Protein 3BF2 (pdb70)

Solvent-accessible surface area: 7391 Å² total

Sequence (122 aa):
LTYRSWHIEGGQALQFPLETALYQASGRVDDAAGAQTLRIDSVSQNKETYTVTAVINEYLLILTVEAQVLKRGEPVGKPTVSVRRVLAYADLGKQEEEAALWAERQDAAEQIVRRLTFLKAE

InterPro domains:
  IPR007485 LPS-assembly lipoprotein LptE [MF_01186] (1-158)
  IPR007485 LPS-assembly lipoprotein LptE [PF04390] (40-153)
  IPR007485 LPS-assembly lipoprotein LptE [PTHR38098] (1-159)

Organism: Neisseria meningitidis serogroup C / serotype 2a (strain ATCC 700532 / DSM 15464 / FAM18) (NCBI:txid272831)

Structure (mmCIF, N/CA/C/O backbone):
data_3BF2
#
_entry.id   3BF2
#
_cell.length_a   65.296
_cell.length_b   65.296
_cell.length_c   92.490
_cell.angle_alpha   90.00
_cell.angle_beta   90.00
_cell.angle_gamma   90.00
#
_symmetry.space_group_name_H-M   'P 41 2 2'
#
loop_
_entity.id
_entity.type
_entity.pdbx_description
1 polymer 'Putative lipoprotein'
2 water water
#
loop_
_atom_site.group_PDB
_atom_site.id
_atom_site.type_symbol
_atom_site.label_atom_id
_atom_site.label_alt_id
_atom_site.label_comp_id
_atom_site.label_asym_id
_atom_site.label_entity_id
_atom_site.label_seq_id
_atom_site.pdbx_PDB_ins_code
_atom_site.Cartn_x
_atom_site.Cartn_y
_atom_site.Cartn_z
_atom_site.occupancy
_atom_site.B_iso_or_equiv
_atom_site.auth_seq_id
_atom_site.auth_comp_id
_atom_site.auth_asym_id
_atom_site.auth_atom_id
_atom_site.pdbx_PDB_model_num
ATOM 1 N N . LEU A 1 15 ? 21.898 10.991 52.228 1.00 84.81 30 LEU A N 1
ATOM 2 C CA . LEU A 1 15 ? 21.349 9.623 51.977 1.00 85.50 30 LEU A CA 1
ATOM 3 C C . LEU A 1 15 ? 21.202 8.792 53.268 1.00 85.87 30 LEU A C 1
ATOM 4 O O . LEU A 1 15 ? 22.151 8.670 54.051 1.00 85.79 30 LEU A O 1
ATOM 9 N N . THR A 1 16 ? 20.008 8.223 53.464 1.00 85.79 31 THR A N 1
ATOM 10 C CA . THR A 1 16 ? 19.673 7.412 54.639 1.00 84.98 31 THR A CA 1
ATOM 11 C C . THR A 1 16 ? 19.636 5.935 54.246 1.00 84.82 31 THR A C 1
ATOM 12 O O . THR A 1 16 ? 19.373 5.623 53.082 1.00 85.07 31 THR A O 1
ATOM 16 N N . TYR A 1 17 ? 19.855 5.034 55.216 1.00 83.68 32 TYR A N 1
ATOM 17 C CA . TYR A 1 17 ? 20.003 3.581 54.960 1.00 81.78 32 TYR A CA 1
ATOM 18 C C . TYR A 1 17 ? 21.028 3.581 53.816 1.00 79.22 32 TYR A C 1
ATOM 19 O O . TYR A 1 17 ? 20.705 3.451 52.641 1.00 79.33 32 TYR A O 1
ATOM 28 N N . ARG A 1 18 ? 22.299 3.733 54.188 1.00 75.21 33 ARG A N 1
ATOM 29 C CA . ARG A 1 18 ? 23.386 3.857 53.217 1.00 70.86 33 ARG A CA 1
ATOM 30 C C . ARG A 1 18 ? 24.169 2.659 52.661 1.00 68.10 33 ARG A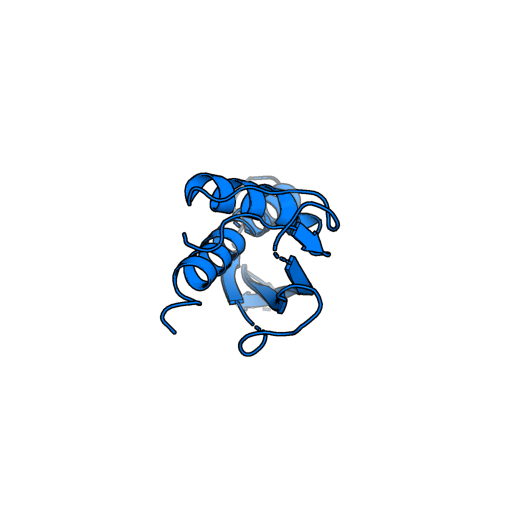 C 1
ATOM 31 O O . ARG A 1 18 ? 25.094 2.890 51.893 1.00 68.27 33 ARG A O 1
ATOM 33 N N . SER A 1 19 ? 23.877 1.407 53.009 1.00 64.59 34 SER A N 1
ATOM 34 C CA . SER A 1 19 ? 24.688 0.330 52.398 1.00 61.88 34 SER A CA 1
ATOM 35 C C . SER A 1 19 ? 23.949 -0.352 51.231 1.00 59.35 34 SER A C 1
ATOM 36 O O . SER A 1 19 ? 22.914 -0.981 51.435 1.00 59.95 34 SER A O 1
ATOM 39 N N . TRP A 1 20 ? 24.506 -0.256 50.019 1.00 55.73 35 TRP A N 1
ATOM 40 C CA . TRP A 1 20 ? 23.877 -0.809 48.811 1.00 51.88 35 TRP A CA 1
ATOM 41 C C . TRP A 1 20 ? 24.602 -1.858 47.963 1.00 50.67 35 TRP A C 1
ATOM 42 O O . TRP A 1 20 ? 25.831 -1.884 47.890 1.00 50.83 35 TRP A O 1
ATOM 53 N N . HIS A 1 21 ? 23.810 -2.711 47.313 1.00 48.92 36 HIS A N 1
ATOM 54 C CA . HIS A 1 21 ? 24.306 -3.725 46.385 1.00 47.92 36 HIS A CA 1
ATOM 55 C C . HIS A 1 21 ? 23.536 -3.503 45.081 1.00 48.35 36 HIS A C 1
ATOM 56 O O . HIS A 1 21 ? 22.315 -3.304 45.099 1.00 48.50 36 HIS A O 1
ATOM 63 N N . ILE A 1 22 ? 24.241 -3.521 43.956 1.00 47.66 37 ILE A N 1
ATOM 64 C CA . ILE A 1 22 ? 23.597 -3.307 42.667 1.00 47.83 37 ILE A CA 1
ATOM 65 C C . ILE A 1 22 ? 23.541 -4.591 41.850 1.00 48.98 37 ILE A C 1
ATOM 66 O O . ILE A 1 22 ? 24.578 -5.167 41.526 1.00 49.99 37 ILE A O 1
ATOM 71 N N . GLU A 1 23 ? 22.336 -5.053 41.541 1.00 49.60 38 GLU A N 1
ATOM 72 C CA . GLU A 1 23 ? 22.174 -6.253 40.733 1.00 51.40 38 GLU A CA 1
ATOM 73 C C . GLU A 1 23 ? 21.847 -5.845 39.297 1.00 50.72 38 GLU A C 1
ATOM 74 O O . GLU A 1 23 ? 20.82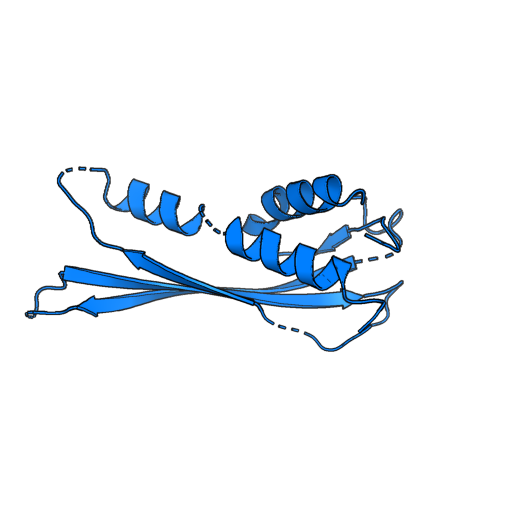3 -5.204 39.041 1.00 50.66 38 GLU A O 1
ATOM 80 N N . GLY A 1 24 ? 22.724 -6.208 38.367 1.00 50.24 39 GLY A N 1
ATOM 81 C CA . GLY A 1 24 ? 22.502 -5.882 36.970 1.00 49.46 39 GLY A CA 1
ATOM 82 C C . GLY A 1 24 ? 23.065 -4.530 36.586 1.00 49.18 39 GLY A C 1
ATOM 83 O O . GLY A 1 24 ? 23.898 -3.970 37.296 1.00 49.67 39 GLY A O 1
ATOM 84 N N . GLY A 1 25 ? 22.602 -4.003 35.459 1.00 48.46 40 GLY A N 1
ATOM 85 C CA . GLY A 1 25 ? 23.058 -2.705 35.004 1.00 47.96 40 GLY A CA 1
ATOM 86 C C . GLY A 1 25 ? 24.561 -2.576 35.026 1.00 48.02 40 GLY A C 1
ATOM 87 O O . GLY A 1 25 ? 25.084 -1.562 35.471 1.00 47.81 40 GLY A O 1
ATOM 88 N N . GLN A 1 26 ? 25.255 -3.599 34.539 1.00 48.72 41 GLN A N 1
ATOM 89 C CA . GLN A 1 26 ? 26.711 -3.596 34.512 1.00 49.78 41 GLN A CA 1
ATOM 90 C C . GLN A 1 26 ? 27.282 -2.276 33.979 1.00 49.46 41 GLN A C 1
ATOM 91 O O . GLN A 1 26 ? 28.168 -1.689 34.596 1.00 50.83 41 GLN A O 1
ATOM 97 N N . ALA A 1 27 ? 26.779 -1.806 32.843 1.00 48.54 42 ALA A N 1
ATOM 98 C CA . ALA A 1 27 ? 27.277 -0.565 32.262 1.00 47.43 42 ALA A CA 1
ATOM 99 C C . ALA A 1 27 ? 27.014 0.650 33.144 1.00 47.55 42 ALA A C 1
ATOM 100 O O . ALA A 1 27 ? 27.706 1.662 33.040 1.00 48.48 42 ALA A O 1
ATOM 102 N N . LEU A 1 28 ? 26.024 0.550 34.021 1.00 47.06 43 LEU A N 1
ATOM 103 C CA . LEU A 1 28 ? 25.674 1.650 34.915 1.00 46.47 43 LEU A CA 1
ATOM 104 C C . LEU A 1 28 ? 26.302 1.512 36.292 1.00 46.28 43 LEU A C 1
ATOM 105 O O . LEU A 1 28 ? 26.254 2.436 37.107 1.00 45.94 43 LEU A O 1
ATOM 110 N N . GLN A 1 29 ? 26.896 0.356 36.546 1.00 46.43 44 GLN A N 1
ATOM 111 C CA . GLN A 1 29 ? 27.497 0.087 37.834 1.00 47.63 44 GLN A CA 1
ATOM 112 C C . GLN A 1 29 ? 28.500 1.131 38.362 1.00 47.73 44 GLN A C 1
ATOM 113 O O . GLN A 1 29 ? 28.356 1.597 39.495 1.00 48.36 44 GLN A O 1
ATOM 119 N N . PHE A 1 30 ? 29.490 1.531 37.566 1.00 48.04 45 PHE A N 1
ATOM 120 C CA . PHE A 1 30 ? 30.471 2.503 38.067 1.00 48.27 45 PHE A CA 1
ATOM 121 C C . PHE A 1 30 ? 29.901 3.902 38.321 1.00 47.28 45 PHE A C 1
ATOM 122 O O . PHE A 1 30 ? 30.123 4.467 39.389 1.00 49.34 45 PHE A O 1
ATOM 130 N N . PRO A 1 31 ? 29.172 4.487 37.354 1.00 45.88 46 PRO A N 1
ATOM 131 C CA . PRO A 1 31 ? 28.631 5.823 37.639 1.00 43.99 46 PRO A CA 1
ATOM 132 C C . PRO A 1 31 ? 27.684 5.827 38.850 1.00 43.70 46 PRO A C 1
ATOM 133 O O . PRO A 1 31 ? 27.640 6.798 39.625 1.00 43.52 46 PRO A O 1
ATOM 137 N N . LEU A 1 32 ? 26.927 4.746 39.016 1.00 43.24 47 LEU A N 1
ATOM 138 C CA . LEU A 1 32 ? 26.021 4.630 40.155 1.00 43.13 47 LEU A CA 1
ATOM 139 C C . LEU A 1 32 ? 26.830 4.595 41.444 1.00 44.09 47 LEU A C 1
ATOM 140 O O . LEU A 1 32 ? 26.546 5.346 42.377 1.00 44.70 47 LEU A O 1
ATOM 145 N N . GLU A 1 33 ? 27.831 3.712 41.496 1.00 44.82 48 GLU A N 1
ATOM 146 C CA . GLU A 1 33 ? 28.687 3.588 42.677 1.00 45.64 48 GLU A CA 1
ATOM 147 C C . GLU A 1 33 ? 29.231 4.959 43.039 1.00 46.53 48 GLU A C 1
ATOM 148 O O . GLU A 1 33 ? 29.159 5.391 44.190 1.00 46.32 48 GLU A O 1
ATOM 154 N N . THR A 1 34 ? 29.769 5.646 42.041 1.00 47.61 49 THR A N 1
ATOM 155 C CA . THR A 1 34 ? 30.316 6.970 42.259 1.00 49.95 49 THR A CA 1
ATOM 156 C C . THR A 1 34 ? 29.302 7.926 42.876 1.00 51.00 49 THR A C 1
ATOM 157 O O . THR A 1 34 ? 29.627 8.664 43.808 1.00 52.81 49 THR A O 1
ATOM 161 N N . ALA A 1 35 ? 28.079 7.922 42.357 1.00 51.51 50 ALA A N 1
ATOM 162 C CA . ALA A 1 35 ? 27.044 8.806 42.879 1.00 51.26 50 ALA A CA 1
ATOM 163 C C . ALA A 1 35 ? 26.680 8.403 44.300 1.00 51.76 50 ALA A C 1
ATOM 164 O O . ALA A 1 35 ? 26.475 9.255 45.164 1.00 51.99 50 ALA A O 1
ATOM 166 N N . LEU A 1 36 ? 26.600 7.100 44.540 1.00 52.01 51 LEU A N 1
ATOM 167 C CA . LEU A 1 36 ? 26.272 6.603 45.867 1.00 53.49 51 LEU A CA 1
ATOM 168 C C . LEU A 1 36 ? 27.295 7.018 46.932 1.00 54.55 51 LEU A C 1
ATOM 169 O O . LEU A 1 36 ? 26.918 7.423 48.034 1.00 55.11 51 LEU A O 1
ATOM 174 N N . TYR A 1 37 ? 28.584 6.918 46.623 1.00 54.91 52 TYR A N 1
ATOM 175 C CA . TYR A 1 37 ? 29.578 7.317 47.609 1.00 55.20 52 TYR A CA 1
ATOM 176 C C . TYR A 1 37 ? 29.530 8.830 47.771 1.00 56.81 52 TYR A C 1
ATOM 177 O O . TYR A 1 37 ? 29.848 9.367 48.832 1.00 57.56 52 TYR A O 1
ATOM 186 N N . GLN A 1 38 ? 29.098 9.513 46.720 1.00 58.86 53 GLN A N 1
ATOM 187 C CA . GLN A 1 38 ? 29.005 10.968 46.746 1.00 60.80 53 GLN A CA 1
ATOM 188 C C . GLN A 1 38 ? 27.847 11.409 47.644 1.00 60.56 53 GLN A C 1
ATOM 189 O O . GLN A 1 38 ? 27.791 12.554 48.082 1.00 60.87 53 GLN A O 1
ATOM 195 N N . ALA A 1 39 ? 26.932 10.480 47.911 1.00 60.45 54 ALA A N 1
ATOM 196 C CA . ALA A 1 39 ? 25.768 10.740 48.749 1.00 60.02 54 ALA A CA 1
ATOM 197 C C . ALA A 1 39 ? 25.967 10.172 50.149 1.00 60.02 54 ALA A C 1
ATOM 198 O O . ALA A 1 39 ? 25.023 10.117 50.940 1.00 60.70 54 ALA A O 1
ATOM 200 N N . SER A 1 40 ? 27.192 9.735 50.438 1.00 59.65 55 SER A N 1
ATOM 201 C CA . SER A 1 40 ? 27.552 9.150 51.735 1.00 58.93 55 SER A CA 1
ATOM 202 C C . SER A 1 40 ? 27.107 7.711 51.973 1.00 58.27 55 SER A C 1
ATOM 203 O O . SER A 1 40 ? 27.050 7.259 53.119 1.00 58.83 55 SER A O 1
ATOM 206 N N . GLY A 1 41 ? 26.796 6.991 50.903 1.00 57.13 56 GLY A N 1
ATOM 207 C CA . GLY A 1 41 ? 26.393 5.606 51.051 1.00 55.24 56 GLY A CA 1
ATOM 208 C C . GLY A 1 41 ? 27.594 4.745 50.705 1.00 55.32 56 GLY A C 1
ATOM 209 O O . GLY A 1 41 ? 28.664 5.261 50.388 1.00 55.57 56 GLY A O 1
ATOM 210 N N . ARG A 1 42 ? 27.443 3.433 50.765 1.00 55.30 57 ARG A N 1
ATOM 211 C CA . ARG A 1 42 ? 28.558 2.569 50.425 1.00 56.58 57 ARG A CA 1
ATOM 212 C C . ARG A 1 42 ? 28.042 1.389 49.607 1.00 56.91 57 ARG A C 1
ATOM 213 O O . ARG A 1 42 ? 26.870 1.039 49.693 1.00 55.90 57 ARG A O 1
ATOM 221 N N . VAL A 1 43 ? 28.910 0.791 48.800 1.00 58.17 58 VAL A N 1
ATOM 222 C CA . VAL A 1 43 ? 28.519 -0.358 48.000 1.00 59.56 58 VAL A CA 1
ATOM 223 C C . VAL A 1 43 ? 29.165 -1.612 48.576 1.00 61.31 58 VAL A C 1
ATOM 224 O O . VAL A 1 43 ? 30.330 -1.599 48.981 1.00 61.53 58 VAL A O 1
ATOM 228 N N . ASP A 1 44 ? 28.399 -2.697 48.621 1.00 63.30 59 ASP A N 1
ATOM 229 C CA . ASP A 1 44 ? 28.900 -3.946 49.179 1.00 65.15 59 ASP A CA 1
ATOM 230 C C . ASP A 1 44 ? 28.340 -5.155 48.439 1.00 65.52 59 ASP A C 1
ATOM 231 O O . ASP A 1 44 ? 27.572 -5.012 47.486 1.00 65.76 59 ASP A O 1
ATOM 236 N N . ASP A 1 45 ? 28.736 -6.344 48.885 1.00 65.96 60 ASP A N 1
ATOM 237 C CA . ASP A 1 45 ? 28.267 -7.587 48.288 1.00 66.36 60 ASP A CA 1
ATOM 238 C C . ASP A 1 45 ? 26.801 -7.717 48.670 1.00 66.69 60 ASP A C 1
ATOM 239 O O . ASP A 1 45 ? 26.313 -6.981 49.530 1.00 66.20 60 ASP A O 1
ATOM 241 N N . ALA A 1 46 ? 26.096 -8.650 48.041 1.00 67.69 61 ALA A N 1
ATOM 242 C CA . ALA A 1 46 ? 24.685 -8.839 48.347 1.00 69.65 61 ALA A CA 1
ATOM 243 C C . ALA A 1 46 ? 24.546 -9.128 49.838 1.00 70.65 61 ALA A C 1
ATOM 244 O O . ALA A 1 46 ? 23.710 -8.534 50.535 1.00 70.98 61 ALA A O 1
ATOM 246 N N . ALA A 1 47 ? 25.387 -10.043 50.313 1.00 71.60 62 ALA A N 1
ATOM 247 C CA . ALA A 1 47 ? 25.402 -10.472 51.707 1.00 71.20 62 ALA A CA 1
ATOM 248 C C . ALA A 1 47 ? 25.586 -9.335 52.715 1.00 70.91 62 ALA A C 1
ATOM 249 O O . ALA A 1 47 ? 24.735 -9.133 53.585 1.00 71.35 62 ALA A O 1
ATOM 251 N N . GLY A 1 48 ? 26.681 -8.590 52.601 1.00 70.32 63 GLY A N 1
ATOM 252 C CA . GLY A 1 48 ? 26.910 -7.495 53.528 1.00 69.82 63 GLY A CA 1
ATOM 253 C C . GLY A 1 48 ? 26.302 -6.157 53.148 1.00 70.11 63 GLY A C 1
ATOM 254 O O . GLY A 1 48 ? 26.965 -5.128 53.305 1.00 71.16 63 GLY A O 1
ATOM 255 N N . ALA A 1 49 ? 25.062 -6.145 52.656 1.00 69.11 64 ALA A N 1
ATOM 256 C CA . ALA A 1 49 ? 24.414 -4.878 52.291 1.00 67.66 64 ALA A CA 1
ATOM 257 C C . ALA A 1 49 ? 22.933 -4.856 52.654 1.00 67.27 64 ALA A C 1
ATOM 258 O O . ALA A 1 49 ? 22.185 -5.787 52.351 1.00 66.84 64 ALA A O 1
ATOM 260 N N . GLN A 1 50 ? 22.518 -3.768 53.291 1.00 66.58 65 GLN A N 1
ATOM 261 C CA . GLN A 1 50 ? 21.137 -3.596 53.719 1.00 66.22 65 GLN A CA 1
ATOM 262 C C . GLN A 1 50 ? 20.181 -3.501 52.530 1.00 65.81 65 GLN A C 1
ATOM 263 O O . GLN A 1 50 ? 19.167 -4.206 52.471 1.00 66.43 65 GLN A O 1
ATOM 273 N N . THR A 1 52 ? 19.334 -3.208 48.158 1.00 55.71 67 THR A N 1
ATOM 274 C CA . THR A 1 52 ? 19.658 -3.745 46.850 1.00 52.63 67 THR A CA 1
ATOM 275 C C . THR A 1 52 ? 18.902 -2.955 45.789 1.00 50.75 67 THR A C 1
ATOM 276 O O . THR A 1 52 ? 17.704 -2.704 45.911 1.00 50.02 67 THR A O 1
ATOM 280 N N . LEU A 1 53 ? 19.630 -2.532 44.766 1.00 47.63 68 LEU A N 1
ATOM 281 C CA . LEU A 1 53 ? 19.052 -1.790 43.665 1.00 44.91 68 LEU A CA 1
ATOM 282 C C . LEU A 1 53 ? 19.144 -2.749 42.497 1.00 43.80 68 LEU A C 1
ATOM 283 O O . LEU A 1 53 ? 20.235 -3.036 42.013 1.00 43.91 68 LEU A O 1
ATOM 288 N N . ARG A 1 54 ? 18.001 -3.261 42.060 1.00 42.99 69 ARG A N 1
ATOM 289 C CA . ARG A 1 54 ? 17.981 -4.217 40.961 1.00 42.44 69 ARG A CA 1
ATOM 290 C C . ARG A 1 54 ? 17.589 -3.579 39.632 1.00 41.93 69 ARG A C 1
ATOM 291 O O . ARG A 1 54 ? 16.456 -3.108 39.462 1.00 41.54 69 ARG A O 1
ATOM 299 N N . ILE A 1 55 ? 18.536 -3.553 38.701 1.00 40.63 70 ILE A N 1
ATOM 300 C CA . ILE A 1 55 ? 18.296 -3.006 37.376 1.00 40.05 70 ILE A CA 1
ATOM 301 C C . ILE A 1 55 ? 17.542 -4.088 36.591 1.00 40.33 70 ILE A C 1
ATOM 302 O O . ILE A 1 55 ? 18.094 -5.144 36.295 1.00 40.18 70 ILE A O 1
ATOM 307 N N . ASP A 1 56 ? 16.284 -3.828 36.263 1.00 40.85 71 ASP A N 1
ATOM 308 C CA . ASP A 1 56 ? 15.498 -4.801 35.533 1.00 42.68 71 ASP A CA 1
ATOM 309 C C . ASP A 1 56 ? 15.588 -4.635 34.034 1.00 42.61 71 ASP A C 1
ATOM 310 O O . ASP A 1 56 ? 15.406 -5.596 33.288 1.00 43.79 71 ASP A O 1
ATOM 315 N N . SER A 1 57 ? 15.870 -3.422 33.589 1.00 41.42 72 SER A N 1
ATOM 316 C CA . SER A 1 57 ? 15.960 -3.179 32.166 1.00 41.34 72 SER A CA 1
ATOM 317 C C . SER A 1 57 ? 16.761 -1.945 31.807 1.00 39.61 72 SER A C 1
ATOM 318 O O . SER A 1 57 ? 16.686 -0.921 32.488 1.00 39.48 72 SER A O 1
ATOM 321 N N . VAL A 1 58 ? 17.527 -2.050 30.730 1.00 37.82 73 VAL A N 1
ATOM 322 C CA . VAL A 1 58 ? 18.311 -0.923 30.244 1.00 37.37 73 VAL A CA 1
ATOM 323 C C . VAL A 1 58 ? 18.062 -0.886 28.753 1.00 36.54 73 VAL A C 1
ATOM 324 O O . VAL A 1 58 ? 18.224 -1.880 28.061 1.00 37.06 73 VAL A O 1
ATOM 328 N N . SER A 1 59 ? 17.630 0.260 28.263 1.00 36.75 74 SER A N 1
ATOM 329 C CA . SER A 1 59 ? 17.321 0.396 26.856 1.00 37.28 74 SER A CA 1
ATOM 330 C C . SER A 1 59 ? 18.034 1.575 26.213 1.00 36.77 74 SER A C 1
ATOM 331 O O . SER A 1 59 ? 18.042 2.675 26.766 1.00 36.46 74 SER A O 1
ATOM 334 N N . GLN A 1 60 ? 18.634 1.321 25.049 1.00 37.18 75 GLN A N 1
ATOM 335 C CA . GLN A 1 60 ? 19.328 2.348 24.271 1.00 38.92 75 GLN A CA 1
ATOM 336 C C . GLN A 1 60 ? 18.714 2.364 22.884 1.00 39.54 75 GLN A C 1
ATOM 337 O O . GLN A 1 60 ? 18.935 1.456 22.080 1.00 40.37 75 GLN A O 1
ATOM 343 N N . ASN A 1 61 ? 17.929 3.400 22.610 1.00 40.73 76 ASN A N 1
ATOM 344 C CA . ASN A 1 61 ? 17.261 3.526 21.329 1.00 42.04 76 ASN A CA 1
ATOM 345 C C . ASN A 1 61 ? 17.792 4.726 20.536 1.00 42.29 76 ASN A C 1
ATOM 346 O O . ASN A 1 61 ? 17.850 5.850 21.040 1.00 41.66 76 ASN A O 1
ATOM 351 N N . LYS A 1 62 ? 18.212 4.470 19.301 1.00 42.97 77 LYS A N 1
ATOM 352 C CA . LYS A 1 62 ? 18.732 5.518 18.424 1.00 44.24 77 LYS A CA 1
ATOM 353 C C . LYS A 1 62 ? 17.712 5.674 17.301 1.00 45.48 77 LYS A C 1
ATOM 354 O O . LYS A 1 62 ? 17.463 4.740 16.533 1.00 45.81 77 LYS A O 1
ATOM 360 N N . GLU A 1 63 ? 17.122 6.859 17.217 1.00 48.52 78 GLU A N 1
ATOM 361 C CA . GLU A 1 63 ? 16.093 7.134 16.235 1.00 51.89 78 GLU A CA 1
ATOM 362 C C . GLU A 1 63 ? 16.482 8.253 15.294 1.00 54.08 78 GLU A C 1
ATOM 363 O O . GLU A 1 63 ? 17.187 9.188 15.671 1.00 53.12 78 GLU A O 1
ATOM 369 N N . THR A 1 64 ? 16.016 8.150 14.058 1.00 58.30 79 THR A N 1
ATOM 370 C CA . THR A 1 64 ? 16.279 9.179 13.070 1.00 62.98 79 THR A CA 1
ATOM 371 C C . THR A 1 64 ? 15.409 10.358 13.463 1.00 65.22 79 THR A C 1
ATOM 372 O O . THR A 1 64 ? 14.210 10.214 13.717 1.00 65.72 79 THR A O 1
ATOM 376 N N . TYR A 1 65 ? 16.025 11.529 13.539 1.00 68.92 80 TYR A N 1
ATOM 377 C CA . TYR A 1 65 ? 15.317 12.739 13.953 1.00 73.01 80 TYR A CA 1
ATOM 378 C C . TYR A 1 65 ? 15.067 13.686 12.788 1.00 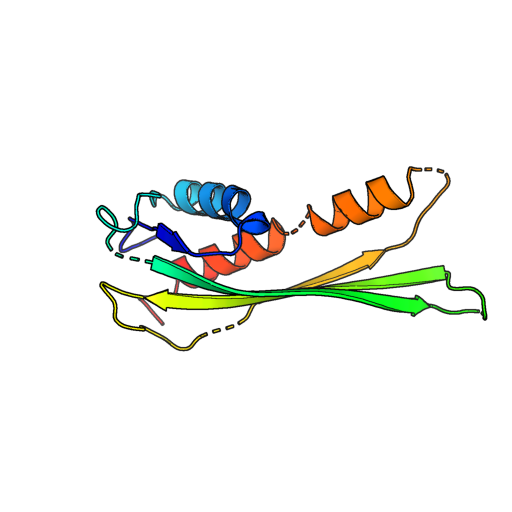75.47 80 TYR A C 1
ATOM 379 O O . TYR A 1 65 ? 13.986 13.682 12.212 1.00 76.04 80 TYR A O 1
ATOM 388 N N . THR A 1 66 ? 16.059 14.501 12.450 1.00 78.89 81 THR A N 1
ATOM 389 C CA . THR A 1 66 ? 15.933 15.424 11.325 1.00 81.85 81 THR A CA 1
ATOM 390 C C . THR A 1 66 ? 16.275 14.607 10.084 1.00 83.49 81 THR A C 1
ATOM 391 O O . THR A 1 66 ? 17.356 14.011 9.999 1.00 83.41 81 THR A O 1
ATOM 395 N N . VAL A 1 67 ? 15.363 14.559 9.123 1.00 85.63 82 VAL A N 1
ATOM 396 C CA . VAL A 1 67 ? 15.642 13.806 7.911 1.00 87.80 82 VAL A CA 1
ATOM 397 C C . VAL A 1 67 ? 16.262 14.736 6.881 1.00 88.68 82 VAL A C 1
ATOM 398 O O . VAL A 1 67 ? 17.466 14.681 6.626 1.00 89.32 82 VAL A O 1
ATOM 402 N N . THR A 1 68 ? 15.427 15.601 6.309 1.00 89.30 83 THR A N 1
ATOM 403 C CA . THR A 1 68 ? 15.857 16.567 5.304 1.00 89.87 83 THR A CA 1
ATOM 404 C C . THR A 1 68 ? 16.001 15.927 3.932 1.00 90.15 83 THR A C 1
ATOM 405 O O . THR A 1 68 ? 15.271 16.269 2.999 1.00 90.26 83 THR A O 1
ATOM 407 N N . ALA A 1 71 ? 15.726 11.666 2.654 1.00 83.06 86 ALA A N 1
ATOM 408 C CA . ALA A 1 71 ? 16.491 10.433 2.473 1.00 82.86 86 ALA A CA 1
ATOM 409 C C . ALA A 1 71 ? 17.943 10.608 2.918 1.00 82.88 86 ALA A C 1
ATOM 410 O O . ALA A 1 71 ? 18.821 9.835 2.523 1.00 82.92 86 ALA A O 1
ATOM 412 N N . VAL A 1 72 ? 18.191 11.621 3.742 1.00 82.26 87 VAL A N 1
ATOM 413 C CA . VAL A 1 72 ? 19.537 11.898 4.229 1.00 81.41 87 VAL A CA 1
ATOM 414 C C . VAL A 1 72 ? 19.490 12.417 5.662 1.00 80.44 87 VAL A C 1
ATOM 415 O O . VAL A 1 72 ? 19.423 13.628 5.886 1.00 80.75 87 VAL A O 1
ATOM 417 N N . ILE A 1 73 ? 19.528 11.497 6.622 1.00 78.43 88 ILE A N 1
ATOM 418 C CA . ILE A 1 73 ? 19.482 11.848 8.036 1.00 76.48 88 ILE A CA 1
ATOM 419 C C . ILE A 1 73 ? 20.565 12.852 8.422 1.00 75.47 88 ILE A C 1
ATOM 420 O O . ILE A 1 73 ? 21.742 12.698 8.076 1.00 75.72 88 ILE A O 1
ATOM 422 N N . ASN A 1 74 ? 20.155 13.893 9.131 1.00 73.48 89 ASN A N 1
ATOM 423 C CA . ASN A 1 74 ? 21.081 14.915 9.579 1.00 71.45 89 ASN A CA 1
ATOM 424 C C . ASN A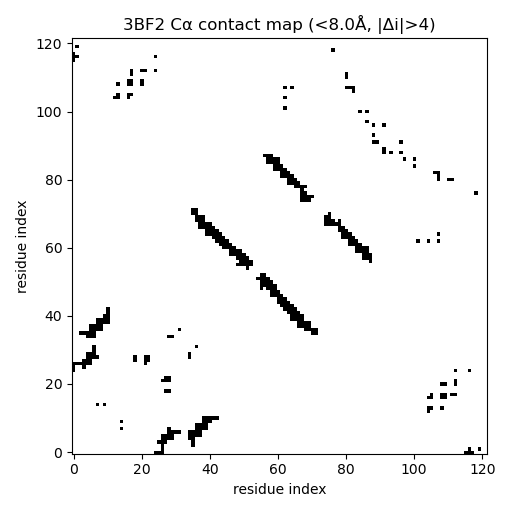 1 74 ? 21.305 14.737 11.082 1.00 69.80 89 ASN A C 1
ATOM 425 O O . ASN A 1 74 ? 22.433 14.851 11.571 1.00 69.36 89 ASN A O 1
ATOM 427 N N . GLU A 1 75 ? 20.229 14.431 11.810 1.00 67.03 90 GLU A N 1
ATOM 428 C CA . GLU A 1 75 ? 20.317 14.228 13.254 1.00 64.44 90 GLU A CA 1
ATOM 429 C C . GLU A 1 75 ? 19.546 13.021 13.792 1.00 61.32 90 GLU A C 1
ATOM 430 O O . GLU A 1 75 ? 18.529 12.594 13.235 1.00 60.56 90 GLU A O 1
ATOM 436 N N . TYR A 1 76 ? 20.038 12.504 14.911 1.00 57.93 91 TYR A N 1
ATOM 437 C CA . TYR A 1 76 ? 19.434 11.359 15.576 1.00 55.01 91 TYR A CA 1
ATOM 438 C C . TYR A 1 76 ? 19.010 11.714 16.997 1.00 52.01 91 TYR A C 1
ATOM 439 O O . TYR A 1 76 ? 19.622 12.558 17.661 1.00 51.16 91 TYR A O 1
ATOM 448 N N . LEU A 1 77 ? 17.950 11.066 17.456 1.00 48.88 92 LEU A N 1
ATOM 449 C CA . LEU A 1 77 ? 17.504 11.261 18.820 1.00 46.86 92 LEU A CA 1
ATOM 450 C C . LEU A 1 77 ? 17.923 9.998 19.565 1.00 44.31 92 LEU A C 1
ATOM 451 O O . LEU A 1 77 ? 17.633 8.893 19.112 1.00 43.80 92 LEU A O 1
ATOM 456 N N . LEU A 1 78 ? 18.629 10.161 20.680 1.00 41.26 93 LEU A N 1
ATOM 457 C CA . LEU A 1 78 ? 19.069 9.020 21.476 1.00 38.44 93 LEU A CA 1
ATOM 458 C C . LEU A 1 78 ? 18.290 9.003 22.798 1.00 38.50 93 LEU A C 1
ATOM 459 O O . LEU A 1 78 ? 18.173 10.035 23.472 1.00 38.60 93 LEU A O 1
ATOM 464 N N . ILE A 1 79 ? 17.743 7.842 23.159 1.00 38.06 94 ILE A N 1
ATOM 465 C CA . ILE A 1 79 ? 17.002 7.701 24.408 1.00 36.93 94 ILE A CA 1
ATOM 466 C C . ILE A 1 79 ? 17.529 6.544 25.262 1.00 36.24 94 ILE A C 1
ATOM 467 O O . ILE A 1 79 ? 17.562 5.384 24.832 1.00 36.20 94 ILE A O 1
ATOM 472 N N . LEU A 1 80 ? 17.951 6.862 26.480 1.00 36.00 95 LEU A N 1
ATOM 473 C CA . LEU A 1 80 ? 18.455 5.848 27.405 1.00 35.39 95 LEU A CA 1
ATOM 474 C C . LEU A 1 80 ? 17.359 5.662 28.455 1.00 36.90 95 LEU A C 1
ATOM 475 O O . LEU A 1 80 ? 16.916 6.620 29.099 1.00 36.77 95 LEU A O 1
ATOM 480 N N . THR A 1 81 ? 16.890 4.431 28.597 1.00 37.27 96 THR A N 1
ATOM 481 C CA . THR A 1 81 ? 15.852 4.148 29.566 1.00 38.29 96 THR A CA 1
ATOM 482 C C . THR A 1 81 ? 16.323 3.073 30.524 1.00 38.42 96 THR A C 1
ATOM 483 O O . THR A 1 81 ? 16.842 2.031 30.109 1.00 38.12 96 THR A O 1
ATOM 487 N N . VAL A 1 82 ? 16.140 3.339 31.811 1.00 37.92 97 VAL A N 1
ATOM 488 C CA . VAL A 1 82 ? 16.532 2.401 32.849 1.00 38.63 97 VAL A CA 1
ATOM 489 C C . VAL A 1 82 ? 15.370 2.169 33.806 1.00 38.94 97 VAL A C 1
ATOM 490 O O . VAL A 1 82 ? 14.678 3.107 34.200 1.00 38.72 97 VAL A O 1
ATOM 494 N N . GLU A 1 83 ? 15.155 0.907 34.154 1.00 39.96 98 GLU A N 1
ATOM 495 C CA . GLU A 1 83 ? 14.096 0.526 35.077 1.00 42.97 98 GLU A CA 1
ATOM 496 C C . GLU A 1 83 ? 14.754 -0.226 36.218 1.00 43.07 98 GLU A C 1
ATOM 497 O O . GLU A 1 83 ? 15.528 -1.160 36.003 1.00 43.28 98 GLU A O 1
ATOM 503 N N . ALA A 1 84 ? 14.462 0.189 37.440 1.00 43.10 99 ALA A N 1
ATOM 504 C CA . ALA A 1 84 ? 15.056 -0.461 38.586 1.00 43.36 99 ALA A CA 1
ATOM 505 C C . ALA A 1 84 ? 14.063 -0.596 39.735 1.00 44.43 99 ALA A C 1
ATOM 506 O O . ALA A 1 84 ? 13.086 0.148 39.840 1.00 44.36 99 ALA A O 1
ATOM 508 N N . GLN A 1 85 ? 14.332 -1.563 40.595 1.00 45.40 100 GLN A N 1
ATOM 509 C CA . GLN A 1 85 ? 13.494 -1.822 41.746 1.00 45.29 100 GLN A CA 1
ATOM 510 C C . GLN A 1 85 ? 14.391 -1.796 42.981 1.00 45.39 100 GLN A C 1
ATOM 511 O O . GLN A 1 85 ? 15.494 -2.347 42.976 1.00 44.65 1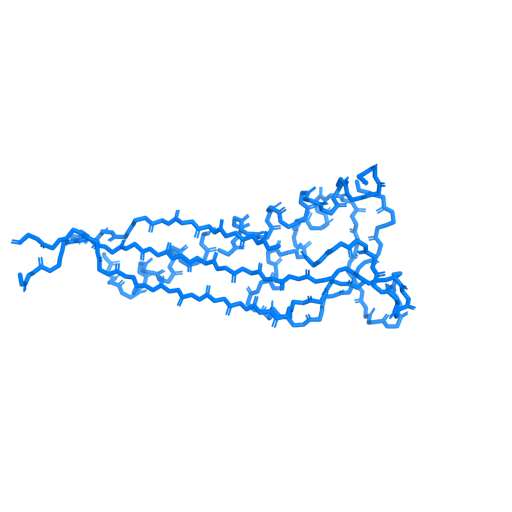00 GLN A O 1
ATOM 517 N N . VAL A 1 86 ? 13.935 -1.123 44.026 1.00 46.13 101 VAL A N 1
ATOM 518 C CA . VAL A 1 86 ? 14.689 -1.076 45.264 1.00 47.45 101 VAL A CA 1
ATOM 519 C C . VAL A 1 86 ? 14.135 -2.211 46.122 1.00 49.59 101 VAL A C 1
ATOM 520 O O . VAL A 1 86 ? 12.923 -2.455 46.146 1.00 49.83 101 VAL A O 1
ATOM 524 N N . LEU A 1 87 ? 15.026 -2.917 46.804 1.00 51.86 102 LEU A N 1
ATOM 525 C CA . LEU A 1 87 ? 14.635 -4.042 47.647 1.00 54.51 102 LEU A CA 1
ATOM 526 C C . LEU A 1 87 ? 15.294 -3.949 49.012 1.00 56.51 102 LEU A C 1
ATOM 527 O O . LEU A 1 87 ? 16.456 -3.564 49.117 1.00 56.68 102 LEU A O 1
ATOM 532 N N . LYS A 1 88 ? 14.546 -4.286 50.059 1.00 59.55 103 LYS A N 1
ATOM 533 C CA . LYS A 1 88 ? 15.109 -4.279 51.401 1.00 61.95 103 LYS A CA 1
ATOM 534 C C . LYS A 1 88 ? 15.058 -5.700 51.947 1.00 63.33 103 LYS A C 1
ATOM 535 O O . LYS A 1 88 ? 13.983 -6.226 52.247 1.00 63.12 103 LYS A O 1
ATOM 541 N N . ARG A 1 89 ? 16.227 -6.321 52.051 1.00 64.92 104 ARG A N 1
ATOM 542 C CA . ARG A 1 89 ? 16.321 -7.679 52.563 1.00 67.09 104 ARG A CA 1
ATOM 543 C C . ARG A 1 89 ? 15.328 -8.590 51.847 1.00 68.05 104 ARG A C 1
ATOM 544 O O . ARG A 1 89 ? 14.474 -9.211 52.488 1.00 68.65 104 ARG A O 1
ATOM 546 N N . GLY A 1 90 ? 15.442 -8.662 50.522 1.00 69.24 105 GLY A N 1
ATOM 547 C CA . GLY A 1 90 ? 14.561 -9.505 49.735 1.00 70.17 105 GLY A CA 1
ATOM 548 C C . GLY A 1 90 ? 13.184 -8.953 49.396 1.00 71.45 105 GLY A C 1
ATOM 549 O O . GLY A 1 90 ? 12.539 -9.446 48.465 1.00 72.74 105 GLY A O 1
ATOM 550 N N . GLU A 1 91 ? 12.715 -7.941 50.122 1.00 71.23 106 GLU A N 1
ATOM 551 C CA . GLU A 1 91 ? 11.384 -7.391 49.852 1.00 71.50 106 GLU A CA 1
ATOM 552 C C . GLU A 1 91 ? 11.338 -6.051 49.095 1.00 70.59 106 GLU A C 1
ATOM 553 O O . GLU A 1 91 ? 12.047 -5.095 49.434 1.00 69.94 106 GLU A O 1
ATOM 559 N N . PRO A 1 92 ? 10.477 -5.967 48.064 1.00 69.73 107 PRO A N 1
ATOM 560 C CA . PRO A 1 92 ? 10.313 -4.763 47.248 1.00 69.16 107 PRO A CA 1
ATOM 561 C C . PRO A 1 92 ? 9.781 -3.612 48.088 1.00 68.63 107 PRO A C 1
ATOM 562 O O . PRO A 1 92 ? 8.885 -3.797 48.899 1.00 69.60 107 PRO A O 1
ATOM 566 N N . VAL A 1 93 ? 10.343 -2.425 47.916 1.00 67.95 108 VAL A N 1
ATOM 567 C CA . VAL A 1 93 ? 9.861 -1.263 48.651 1.00 68.38 108 VAL A CA 1
ATOM 568 C C . VAL A 1 93 ? 9.686 -0.170 47.610 1.00 69.14 108 VAL A C 1
ATOM 569 O O . VAL A 1 93 ? 10.589 0.084 46.809 1.00 69.86 108 VAL A O 1
ATOM 573 N N . GLY A 1 94 ? 8.525 0.475 47.608 1.00 69.48 109 GLY A N 1
ATOM 574 C CA . GLY A 1 94 ? 8.281 1.508 46.622 1.00 69.58 109 GLY A CA 1
ATOM 575 C C . GLY A 1 94 ? 7.924 0.851 45.298 1.00 70.04 109 GLY A C 1
ATOM 576 O O . GLY A 1 94 ? 8.020 -0.366 45.143 1.00 69.11 109 GLY A O 1
ATOM 577 N N . LYS A 1 95 ? 7.496 1.669 44.341 1.00 70.30 110 LYS A N 1
ATOM 578 C CA . LYS A 1 95 ? 7.124 1.183 43.020 1.00 70.59 110 LYS A CA 1
ATOM 579 C C . LYS A 1 95 ? 8.413 1.030 42.219 1.00 69.87 110 LYS A C 1
ATOM 580 O O . LYS A 1 95 ? 9.481 1.507 42.622 1.00 69.09 110 LYS A O 1
ATOM 586 N N . PRO A 1 96 ? 8.334 0.373 41.053 1.00 69.68 111 PRO A N 1
ATOM 587 C CA . PRO A 1 96 ? 9.552 0.216 40.251 1.00 69.18 111 PRO A CA 1
ATOM 588 C C . PRO A 1 96 ? 9.788 1.602 39.646 1.00 69.09 111 PRO A C 1
ATOM 589 O O . PRO A 1 96 ? 8.848 2.251 39.184 1.00 69.07 111 PRO A O 1
ATOM 601 N N . THR A 1 98 ? 11.459 4.304 36.865 1.00 60.89 113 THR A N 1
ATOM 602 C CA . THR A 1 98 ? 11.971 4.398 35.508 1.00 56.40 113 THR A CA 1
ATOM 603 C C . THR A 1 98 ? 12.645 5.752 35.395 1.00 53.06 113 THR A C 1
ATOM 604 O O . THR A 1 98 ? 12.230 6.723 36.015 1.00 52.28 113 THR A O 1
ATOM 608 N N . VAL A 1 99 ? 13.707 5.804 34.615 1.00 50.17 114 VAL A N 1
ATOM 609 C CA . VAL A 1 99 ? 14.443 7.031 34.414 1.00 48.01 114 VAL A CA 1
ATOM 610 C C . VAL A 1 99 ? 14.855 7.034 32.963 1.00 46.62 114 VAL A C 1
ATOM 611 O O . VAL A 1 99 ? 15.226 5.999 32.422 1.00 47.55 114 VAL A O 1
ATOM 615 N N . SER A 1 100 ? 14.762 8.178 32.308 1.00 44.83 115 SER A N 1
ATOM 616 C CA . SER A 1 100 ? 15.174 8.222 30.917 1.00 44.46 115 SER A CA 1
ATOM 617 C C . SER A 1 100 ? 15.888 9.523 30.615 1.00 42.58 115 SER A C 1
ATOM 618 O O . SER A 1 100 ? 15.526 10.569 31.127 1.00 42.62 115 SER A O 1
ATOM 621 N N . VAL A 1 101 ? 16.926 9.428 29.792 1.00 42.17 116 VAL A N 1
ATOM 622 C CA . VAL A 1 101 ? 17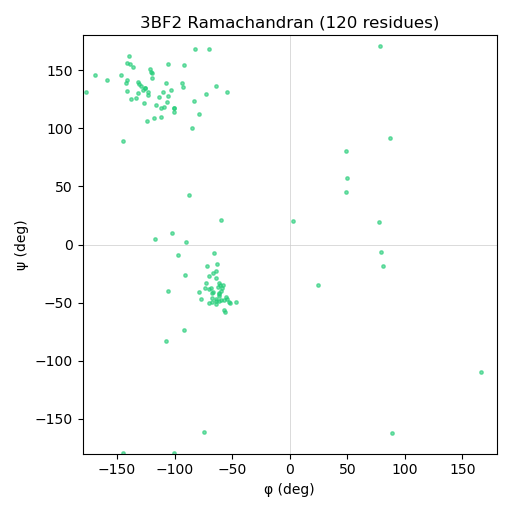.735 10.571 29.390 1.00 40.15 116 VAL A CA 1
ATOM 623 C C . VAL A 1 101 ? 17.632 10.669 27.881 1.00 39.47 116 VAL A C 1
ATOM 624 O O . VAL A 1 101 ? 17.594 9.643 27.200 1.00 39.08 116 VAL A O 1
ATOM 628 N N . ARG A 1 102 ? 17.590 11.894 27.360 1.00 39.49 117 ARG A N 1
ATOM 629 C CA . ARG A 1 102 ? 17.479 12.111 25.917 1.00 40.47 117 ARG A CA 1
ATOM 630 C C . ARG A 1 102 ? 18.498 13.116 25.396 1.00 41.21 117 ARG A C 1
ATOM 631 O O . ARG A 1 102 ? 18.740 14.149 26.020 1.00 43.00 117 ARG A O 1
ATOM 639 N N . ARG A 1 103 ? 19.085 12.811 24.244 1.00 41.26 118 ARG A N 1
ATOM 640 C CA . ARG A 1 103 ? 20.083 13.680 23.641 1.00 42.43 118 ARG A CA 1
ATOM 641 C C . ARG A 1 103 ? 20.012 13.633 22.121 1.00 43.90 118 ARG A C 1
ATOM 642 O O . ARG A 1 103 ? 19.685 12.600 21.536 1.00 43.96 118 ARG A O 1
ATOM 650 N N . VAL A 1 104 ? 20.302 14.768 21.494 1.00 45.31 119 VAL A N 1
ATOM 651 C CA . VAL A 1 104 ? 20.328 14.870 20.048 1.00 46.54 119 VAL A CA 1
ATOM 652 C C . VAL A 1 104 ? 21.783 14.609 19.656 1.00 48.32 119 VAL A C 1
ATOM 653 O O . VAL A 1 104 ? 22.703 15.115 20.293 1.00 48.85 119 VAL A O 1
ATOM 657 N N . LEU A 1 105 ? 21.986 13.796 18.631 1.00 50.86 120 LEU A N 1
ATOM 658 C CA . LEU A 1 105 ? 23.323 13.469 18.173 1.00 54.33 120 LEU A CA 1
ATOM 659 C C . LEU A 1 105 ? 23.527 13.976 16.761 1.00 57.88 120 LEU A C 1
ATOM 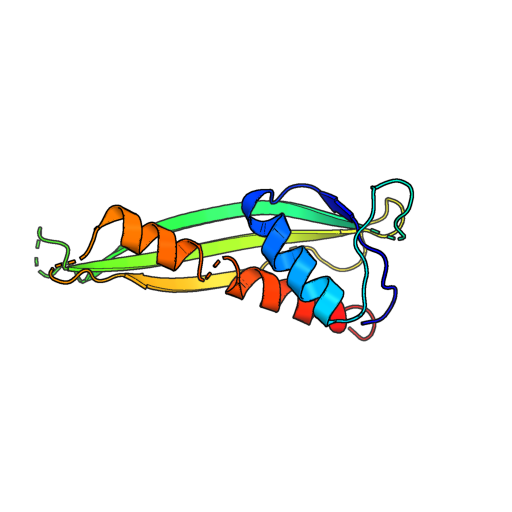660 O O . LEU A 1 105 ? 22.810 13.585 15.833 1.00 57.27 120 LEU A O 1
ATOM 665 N N . ALA A 1 106 ? 24.517 14.851 16.619 1.00 62.52 121 ALA A N 1
ATOM 666 C CA . ALA A 1 106 ? 24.871 15.456 15.343 1.00 66.71 121 ALA A CA 1
ATOM 667 C C . ALA A 1 106 ? 26.403 15.466 15.262 1.00 70.06 121 ALA A C 1
ATOM 668 O O . ALA A 1 106 ? 27.066 15.973 16.172 1.00 70.23 121 ALA A O 1
ATOM 670 N N . TYR A 1 107 ? 26.945 14.886 14.185 1.00 74.00 122 TYR A N 1
ATOM 671 C CA . TYR A 1 107 ? 28.394 14.792 13.955 1.00 77.84 122 TYR A CA 1
ATOM 672 C C . TYR A 1 107 ? 28.928 15.967 13.138 1.00 80.80 122 TYR A C 1
ATOM 673 O O . TYR A 1 107 ? 28.209 16.559 12.336 1.00 81.70 122 TYR A O 1
ATOM 682 N N . ALA A 1 108 ? 30.213 16.253 13.318 1.00 84.00 123 ALA A N 1
ATOM 683 C CA . ALA A 1 108 ? 30.900 17.333 12.622 1.00 86.72 123 ALA A CA 1
ATOM 684 C C . ALA A 1 108 ? 32.269 16.765 12.254 1.00 88.45 123 ALA A C 1
ATOM 685 O O . ALA A 1 108 ? 32.680 15.756 12.830 1.00 88.60 123 ALA A O 1
ATOM 687 N N . ASP A 1 109 ? 32.973 17.385 11.307 1.00 89.97 124 ASP A N 1
ATOM 688 C CA . ASP A 1 109 ? 34.288 16.884 10.908 1.00 91.03 124 ASP A CA 1
ATOM 689 C C . ASP A 1 109 ? 35.447 17.371 11.766 1.00 91.17 124 ASP A C 1
ATOM 690 O O . ASP A 1 109 ? 36.382 16.613 12.049 1.00 91.00 124 ASP A O 1
ATOM 695 N N . LEU A 1 113 ? 36.686 13.935 14.973 1.00 90.04 128 LEU A N 1
ATOM 696 C CA . LEU A 1 113 ? 35.345 13.407 14.868 1.00 89.49 128 LEU A CA 1
ATOM 697 C C . LEU A 1 113 ? 35.268 12.022 15.492 1.00 89.06 128 LEU A C 1
ATOM 698 O O . LEU A 1 113 ? 35.369 11.868 16.716 1.00 89.26 128 LEU A O 1
ATOM 700 N N . GLY A 1 114 ? 35.114 11.007 14.641 1.00 88.05 129 GLY A N 1
ATOM 701 C CA . GLY A 1 114 ? 34.973 9.642 15.123 1.00 86.45 129 GLY A CA 1
ATOM 702 C C . GLY A 1 114 ? 33.481 9.540 15.349 1.00 85.65 129 GLY A C 1
ATOM 703 O O . GLY A 1 114 ? 32.966 9.878 16.414 1.00 86.12 129 GLY A O 1
ATOM 704 N N . LYS A 1 115 ? 32.777 9.091 14.322 1.00 84.50 130 LYS A N 1
ATOM 705 C CA . LYS A 1 115 ? 31.333 8.983 14.391 1.00 83.08 130 LYS A CA 1
ATOM 706 C C . LYS A 1 115 ? 30.870 8.022 15.479 1.00 82.25 130 LYS A C 1
ATOM 707 O O . LYS A 1 115 ? 29.925 8.312 16.210 1.00 82.02 130 LYS A O 1
ATOM 713 N N . GLN A 1 116 ? 31.557 6.892 15.593 1.00 80.66 131 GLN A N 1
ATOM 714 C CA . GLN A 1 116 ? 31.232 5.866 16.577 1.00 78.83 131 GLN A CA 1
ATOM 715 C C . GLN A 1 116 ? 31.767 6.278 17.941 1.00 77.02 131 GLN A C 1
ATOM 716 O O . GLN A 1 116 ? 31.106 6.096 18.964 1.00 76.67 131 GLN A O 1
ATOM 722 N N . GLU A 1 117 ? 32.972 6.836 17.944 1.00 74.41 132 GLU A N 1
ATOM 723 C CA . GLU A 1 117 ? 33.602 7.263 19.180 1.00 72.04 132 GLU A CA 1
ATOM 724 C C . GLU A 1 117 ? 32.797 8.387 19.812 1.00 70.14 132 GLU A C 1
ATOM 725 O O . GLU A 1 117 ? 32.793 8.556 21.030 1.00 69.95 132 GLU A O 1
ATOM 727 N N . GLU A 1 118 ? 32.120 9.164 18.977 1.00 67.53 133 GLU A N 1
ATOM 728 C CA . GLU A 1 118 ? 31.311 10.263 19.482 1.00 65.48 133 GLU A CA 1
ATOM 729 C C . GLU A 1 118 ? 29.998 9.760 20.074 1.00 63.28 133 GLU A C 1
ATOM 730 O O . GLU A 1 118 ? 29.621 10.159 21.175 1.00 63.79 133 GLU A O 1
ATOM 736 N N . GLU A 1 119 ? 29.310 8.875 19.357 1.00 59.70 134 GLU A N 1
ATOM 737 C CA . GLU A 1 119 ? 28.050 8.342 19.856 1.00 56.65 134 GLU A CA 1
ATOM 738 C C . GLU A 1 119 ? 28.313 7.647 21.183 1.00 54.62 134 GLU A C 1
ATOM 739 O O . GLU A 1 119 ? 27.527 7.754 22.121 1.00 54.92 134 GLU A O 1
ATOM 745 N N . ALA A 1 120 ? 29.430 6.936 21.255 1.00 51.79 135 ALA A N 1
ATOM 746 C CA . ALA A 1 120 ? 29.800 6.225 22.470 1.00 50.01 135 ALA A CA 1
ATOM 747 C C . ALA A 1 120 ? 30.019 7.195 23.627 1.00 49.46 135 ALA A C 1
ATOM 748 O O . ALA A 1 120 ? 29.680 6.895 24.771 1.00 50.74 135 ALA A O 1
ATOM 750 N N . ALA A 1 121 ? 30.585 8.360 23.336 1.00 48.15 136 ALA A N 1
ATOM 751 C CA . ALA A 1 121 ? 30.823 9.345 24.384 1.00 46.77 136 ALA A CA 1
ATOM 752 C C . ALA A 1 121 ? 29.490 9.892 24.878 1.00 45.41 136 ALA A C 1
ATOM 753 O O . ALA A 1 121 ? 29.322 10.158 26.072 1.00 45.62 136 ALA A O 1
ATOM 755 N N . LEU A 1 122 ? 28.547 10.070 23.956 1.00 43.03 137 LEU A N 1
ATOM 756 C CA . LEU A 1 122 ? 27.227 10.565 24.326 1.00 41.86 137 LEU A CA 1
ATOM 757 C C . LEU A 1 122 ? 26.524 9.557 25.247 1.00 40.57 137 LEU A C 1
ATOM 758 O O . LEU A 1 122 ? 26.001 9.936 26.291 1.00 40.90 137 LEU A O 1
ATOM 763 N N . TRP A 1 123 ? 26.518 8.282 24.859 1.00 38.53 138 TRP A N 1
ATOM 764 C CA . TRP A 1 123 ? 25.893 7.240 25.669 1.00 38.14 138 TRP A CA 1
ATOM 765 C C . TRP A 1 123 ? 26.549 7.223 27.044 1.00 39.78 138 TRP A C 1
ATOM 766 O O . TRP A 1 123 ? 25.901 6.967 28.062 1.00 41.06 138 TRP A O 1
ATOM 777 N N . ALA A 1 124 ? 27.843 7.505 27.077 1.00 39.85 139 ALA A N 1
ATOM 778 C CA . ALA A 1 124 ? 28.564 7.530 28.341 1.00 40.28 139 ALA A CA 1
ATOM 779 C C . ALA A 1 124 ? 28.076 8.696 29.213 1.00 39.89 139 ALA A C 1
ATOM 780 O O . ALA A 1 124 ? 27.836 8.531 30.401 1.00 39.70 139 ALA A O 1
ATOM 782 N N . GLU A 1 125 ? 27.943 9.872 28.609 1.00 40.86 140 GLU A N 1
ATOM 783 C CA . GLU A 1 125 ? 27.470 11.070 29.310 1.00 43.43 140 GLU A CA 1
ATOM 784 C C . GLU A 1 125 ? 26.073 10.811 29.867 1.00 41.96 140 GLU A C 1
ATOM 785 O O . GLU A 1 125 ? 25.747 11.197 30.987 1.00 40.91 140 GLU A O 1
ATOM 799 N N . ARG A 1 127 ? 24.674 7.796 30.485 1.00 40.96 142 ARG A N 1
ATOM 800 C CA . ARG A 1 127 ? 24.668 6.818 31.539 1.00 41.02 142 ARG A CA 1
ATOM 801 C C . ARG A 1 127 ? 24.992 7.480 32.859 1.00 42.63 142 ARG A C 1
ATOM 802 O O . ARG A 1 127 ? 24.454 7.102 33.894 1.00 43.04 142 ARG A O 1
ATOM 810 N N . GLN A 1 128 ? 25.852 8.490 32.835 1.00 44.03 143 GLN A N 1
ATOM 811 C CA . GLN A 1 128 ? 26.198 9.186 34.072 1.00 44.91 143 GLN A CA 1
ATOM 812 C C . GLN A 1 128 ? 25.002 10.004 34.551 1.00 44.06 143 GLN A C 1
ATOM 813 O O . GLN A 1 128 ? 24.732 10.106 35.748 1.00 44.60 143 GLN A O 1
ATOM 819 N N . ASP A 1 129 ? 24.293 10.586 33.593 1.00 43.71 144 ASP A N 1
ATOM 820 C CA . ASP A 1 129 ? 23.117 11.393 33.870 1.00 43.92 144 ASP A CA 1
ATOM 821 C C . ASP A 1 129 ? 22.062 10.522 34.561 1.00 42.27 144 ASP A C 1
ATOM 822 O O . ASP A 1 129 ? 21.495 10.905 35.588 1.00 41.55 144 ASP A O 1
ATOM 827 N N . ALA A 1 130 ? 21.816 9.347 33.989 1.00 40.67 145 ALA A N 1
ATOM 828 C CA . ALA A 1 130 ? 20.846 8.402 34.527 1.00 39.53 145 ALA A CA 1
ATOM 829 C C . ALA A 1 130 ? 21.252 7.958 35.928 1.00 40.34 145 ALA A C 1
ATOM 830 O O . ALA A 1 130 ? 20.418 7.862 36.835 1.00 41.67 145 ALA A O 1
ATOM 832 N N . ALA A 1 131 ? 22.534 7.691 36.121 1.00 40.49 146 ALA A N 1
ATOM 833 C CA . ALA A 1 131 ? 22.993 7.262 37.437 1.00 41.42 146 ALA A CA 1
ATOM 834 C C . ALA A 1 131 ? 22.668 8.345 38.470 1.00 42.10 146 ALA A C 1
ATOM 835 O O . ALA A 1 131 ? 22.125 8.055 39.533 1.00 41.19 146 ALA A O 1
ATOM 837 N N . GLU A 1 132 ? 23.005 9.592 38.147 1.00 42.85 147 GLU A N 1
ATOM 838 C CA . GLU A 1 132 ? 22.753 10.714 39.045 1.00 44.49 147 GLU A CA 1
ATOM 839 C C . GLU A 1 132 ? 21.273 10.863 39.391 1.00 43.88 147 GLU A C 1
ATOM 840 O O . GLU A 1 132 ? 20.929 11.198 40.524 1.00 45.18 147 GLU A O 1
ATOM 846 N N . GLN A 1 133 ? 20.399 10.617 38.419 1.00 42.93 148 GLN A N 1
ATOM 847 C CA . GLN A 1 133 ? 18.963 10.722 38.657 1.00 42.72 148 GLN A CA 1
ATOM 848 C C . GLN A 1 133 ? 18.441 9.574 39.510 1.00 41.20 148 GLN A C 1
ATOM 849 O O . GLN A 1 133 ? 17.514 9.741 40.291 1.00 42.26 148 GLN A O 1
ATOM 855 N N . ILE A 1 134 ? 19.035 8.404 39.365 1.00 39.33 149 ILE A N 1
ATOM 856 C CA . ILE A 1 134 ? 18.594 7.273 40.145 1.00 38.57 149 ILE A CA 1
ATOM 857 C C . ILE A 1 134 ? 18.985 7.489 41.606 1.00 39.86 149 ILE A C 1
ATOM 858 O O . ILE A 1 134 ? 18.149 7.363 42.500 1.00 40.64 149 ILE A O 1
ATOM 863 N N . VAL A 1 135 ? 20.250 7.825 41.842 1.00 40.25 150 VAL A N 1
ATOM 864 C CA . VAL A 1 135 ? 20.744 8.052 43.200 1.00 42.34 150 VAL A CA 1
ATOM 865 C C . VAL A 1 135 ? 20.010 9.214 43.875 1.00 44.39 150 VAL A C 1
ATOM 866 O O . VAL A 1 135 ? 19.775 9.205 45.092 1.00 44.53 150 VAL A O 1
ATOM 870 N N . ARG A 1 136 ? 19.633 10.202 43.074 1.00 45.65 151 ARG A N 1
ATOM 871 C CA . ARG A 1 136 ? 18.926 11.358 43.585 1.00 46.18 151 ARG A CA 1
ATOM 872 C C . ARG A 1 136 ? 17.579 10.894 44.121 1.00 46.74 151 ARG A C 1
ATOM 873 O O . ARG A 1 136 ? 17.171 11.265 45.222 1.00 47.05 151 ARG A O 1
ATOM 881 N N . ARG A 1 137 ? 16.896 10.075 43.331 1.00 47.68 152 ARG 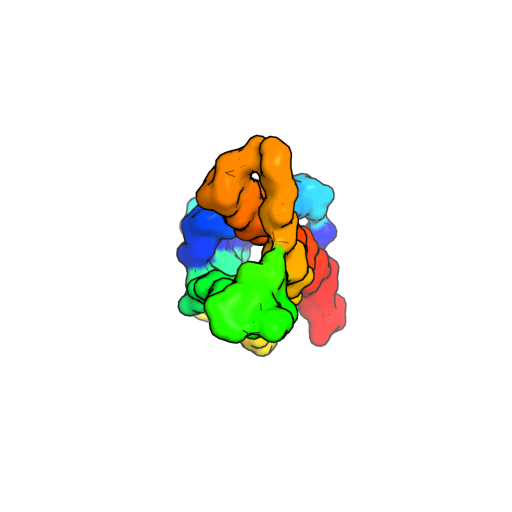A N 1
ATOM 882 C CA . ARG A 1 137 ? 15.594 9.551 43.720 1.00 49.89 152 ARG A CA 1
ATOM 883 C C . ARG A 1 137 ? 15.714 8.609 44.908 1.00 50.80 152 ARG A C 1
ATOM 884 O O . ARG A 1 137 ? 14.752 8.425 45.650 1.00 51.67 152 ARG A O 1
ATOM 892 N N . LEU A 1 138 ? 16.890 8.012 45.087 1.00 51.91 153 LEU A N 1
ATOM 893 C CA . LEU A 1 138 ? 17.107 7.114 46.217 1.00 53.11 153 LEU A CA 1
ATOM 894 C C . LEU A 1 138 ? 17.217 7.956 47.485 1.00 55.76 153 LEU A C 1
ATOM 895 O O . LEU A 1 138 ? 16.737 7.569 48.550 1.00 56.26 153 LEU A O 1
ATOM 900 N N . THR A 1 139 ? 17.857 9.112 47.347 1.00 58.67 154 THR A N 1
ATOM 901 C CA . THR A 1 139 ? 18.052 10.061 48.433 1.00 61.33 154 THR A CA 1
ATOM 902 C C . THR A 1 139 ? 16.723 10.609 48.942 1.00 63.43 154 THR A C 1
ATOM 903 O O . THR A 1 139 ? 16.649 11.171 50.037 1.00 63.76 154 THR A O 1
ATOM 907 N N . PHE A 1 140 ? 15.672 10.439 48.149 1.00 66.06 155 PHE A N 1
ATOM 908 C CA . PHE A 1 140 ? 14.350 10.931 48.513 1.00 68.81 155 PHE A CA 1
ATOM 909 C C . PHE A 1 140 ? 13.294 9.842 48.688 1.00 72.69 155 PHE A C 1
ATOM 910 O O . PHE A 1 140 ? 12.123 10.153 48.904 1.00 73.88 155 PHE A O 1
ATOM 918 N N . LEU A 1 141 ? 13.685 8.576 48.589 1.00 76.67 156 LEU A N 1
ATOM 919 C CA . LEU A 1 141 ? 12.720 7.488 48.730 1.00 80.60 156 LEU A CA 1
ATOM 920 C C . LEU A 1 141 ? 12.102 7.303 50.115 1.00 82.91 156 LEU A C 1
ATOM 921 O O . LEU A 1 141 ? 10.899 7.050 50.233 1.00 82.85 156 LEU A O 1
ATOM 926 N N . LYS A 1 142 ? 12.913 7.418 51.162 1.00 85.84 157 LYS A N 1
ATOM 927 C CA . LYS A 1 142 ? 12.394 7.242 52.518 1.00 88.20 157 LYS A CA 1
ATOM 928 C C . LYS A 1 142 ? 11.254 8.218 52.771 1.00 89.39 157 LYS A C 1
ATOM 929 O O . LYS A 1 142 ? 10.148 7.818 53.133 1.00 89.47 157 LYS A O 1
ATOM 931 N N . ALA A 1 143 ? 11.546 9.501 52.581 1.00 90.97 158 ALA A N 1
ATOM 932 C CA . ALA A 1 143 ? 10.569 10.564 52.772 1.00 92.24 158 ALA A CA 1
ATOM 933 C C . ALA A 1 143 ? 9.322 10.311 51.933 1.00 93.03 158 ALA A C 1
ATOM 934 O O . ALA A 1 143 ? 8.198 10.435 52.421 1.00 93.31 158 ALA A O 1
ATOM 936 N N . GLU A 1 144 ? 9.526 9.968 50.666 1.00 93.85 159 GLU A N 1
ATOM 937 C CA . GLU A 1 144 ? 8.411 9.697 49.767 1.00 95.18 159 GLU A CA 1
ATOM 938 C C . GLU A 1 144 ? 7.633 8.477 50.254 1.00 95.59 159 GLU A C 1
ATOM 939 O O . GLU A 1 144 ? 6.524 8.242 49.728 1.00 95.84 159 GLU A O 1
#

CATH classification: 3.30.160.150

Secondary structure (DSSP, 8-state):
--S-EE-EES-HHHHHHHHHHHHHTT-EE--STT---EEEEEEEEEEEE---------EEEEEEEEEEEEETTEE-S---EEEEEEE------HHHHHHHHHH--HHHHHHHHHHHHTTTT-

Nearest PDB structures (foldseek):
  3bf2-assembly1_A-2  TM=1.008E+00  e=2.343E-24  Neisseria meningitidis FAM18
  5tse-assembly2_B  TM=7.288E-01  e=1.653E-08  Acinetobacter baumannii
  5ixm-assembly1_B  TM=7.297E-01  e=1.552E-08  Yersinia pestis
  5tse-assembly3_C  TM=7.916E-01  e=3.862E-07  Acinetobacter baumannii
  2r76-assembly1_A  TM=6.890E-01  e=7.725E-07  Shewanella oneidensis MR-1

B-factor: mean 57.74, std 15.8, range [29.29, 99.62]

Radius of gyration: 16.89 Å; Cα contacts (8 Å, |Δi|>4): 217; chains: 1; bounding box: 28×28×52 Å

Foldseek 3Di:
DPQAEEEEADPVVLVVLLQVLSVVVVHHYDHPVPGQYKYWPDWDWDWAQDDQVVRGFKIKIKIKIKIFDAGPNHTDDDIIDMDIDMDGQDPHDPPVRVVVVVNCSSVRSNVVVVVVVCRVVD